Protein AF-A0A534QDC5-F1 (afdb_monomer_lite)

Radius of gyration: 12.92 Å; chains: 1; bounding box: 32×22×35 Å

pLDDT: mean 89.92, std 11.03, range [41.09, 97.5]

Foldseek 3Di:
DVLVVLLVVLVVVLVVLQVVCVVVVHDHDPDSLVSLVSCVVVVNDPPVVSNVSSVSVVVSVVSVVVVVVPD

Sequence (71 aa):
MVLRALYVAAQAAVDLAMHLGADAGLAPPATYQEAFRRLADGGLLERDLSERLAAWTGFRNVLAHCYATVN

Secondary structure (DSSP, 8-state):
-HHHHHHHHHHHHHHHHHHHHHHTTPPPPSSHHHHHHHHHHTTSS-HHHHHHHHHHHHHHHHHHHHHHH--

Structure (mmCIF, N/CA/C/O backbone):
data_AF-A0A534QDC5-F1
#
_entry.id   AF-A0A534QDC5-F1
#
loop_
_atom_site.group_PDB
_atom_site.id
_atom_site.type_symbol
_atom_site.label_atom_id
_atom_site.label_alt_id
_atom_site.label_comp_id
_atom_site.label_asym_id
_atom_site.label_entity_id
_atom_site.label_seq_id
_atom_site.pdbx_PDB_ins_code
_atom_site.Cartn_x
_atom_site.Cartn_y
_atom_site.Cartn_z
_atom_site.occupancy
_atom_site.B_iso_or_equiv
_atom_site.auth_seq_id
_atom_site.auth_comp_id
_atom_site.auth_asym_id
_atom_site.auth_atom_id
_atom_site.pdbx_PDB_model_num
ATOM 1 N N . MET A 1 1 ? 5.426 -1.028 -22.824 1.00 74.00 1 MET A N 1
ATOM 2 C CA . MET A 1 1 ? 4.107 -0.393 -22.590 1.00 74.00 1 MET A CA 1
ATOM 3 C C . MET A 1 1 ? 3.399 -0.991 -21.368 1.00 74.00 1 MET A C 1
ATOM 5 O O . MET A 1 1 ? 3.156 -0.249 -20.429 1.00 74.00 1 MET A O 1
ATOM 9 N N . VAL A 1 2 ? 3.163 -2.311 -21.308 1.00 86.12 2 VAL A N 1
ATOM 10 C CA . VAL A 1 2 ? 2.409 -2.971 -20.210 1.00 86.12 2 VAL A CA 1
ATOM 11 C C . VAL A 1 2 ? 3.070 -2.867 -18.826 1.00 86.12 2 VAL A C 1
ATOM 13 O O . VAL A 1 2 ? 2.412 -2.473 -17.869 1.00 86.12 2 VAL A O 1
ATOM 16 N N . LEU A 1 3 ? 4.372 -3.149 -18.705 1.00 87.50 3 LEU A N 1
ATOM 17 C CA . LEU A 1 3 ? 5.070 -3.111 -17.407 1.00 87.50 3 LEU A CA 1
ATOM 18 C C . LEU A 1 3 ? 5.025 -1.713 -16.746 1.00 87.50 3 LEU A C 1
ATOM 20 O O . LEU A 1 3 ? 4.928 -1.604 -15.527 1.00 87.50 3 LEU A O 1
ATOM 24 N N . ARG A 1 4 ? 5.004 -0.636 -17.544 1.00 88.00 4 ARG A N 1
ATOM 25 C CA . ARG A 1 4 ? 4.948 0.754 -17.064 1.00 88.00 4 ARG A CA 1
ATOM 26 C C . ARG A 1 4 ? 3.554 1.064 -16.547 1.00 88.00 4 ARG A C 1
ATOM 28 O O . ARG A 1 4 ? 3.428 1.716 -15.522 1.00 88.00 4 ARG A O 1
ATOM 35 N N . ALA A 1 5 ? 2.524 0.573 -17.235 1.00 91.38 5 ALA A N 1
ATOM 36 C CA . ALA A 1 5 ? 1.147 0.699 -16.778 1.00 91.38 5 ALA A CA 1
ATOM 37 C C . ALA A 1 5 ? 0.938 -0.016 -15.433 1.00 91.38 5 ALA A C 1
ATOM 39 O O . ALA A 1 5 ? 0.331 0.560 -14.538 1.00 91.38 5 ALA A O 1
ATOM 40 N N . LEU A 1 6 ? 1.509 -1.214 -15.254 1.00 91.62 6 LEU A N 1
ATOM 41 C CA . LEU A 1 6 ? 1.460 -1.938 -13.976 1.00 91.62 6 LEU A CA 1
ATOM 42 C C . LEU A 1 6 ? 2.191 -1.191 -12.856 1.00 91.62 6 LEU A C 1
ATOM 44 O O . LEU A 1 6 ? 1.659 -1.073 -11.755 1.00 91.62 6 LEU A O 1
ATOM 48 N N . TYR A 1 7 ? 3.374 -0.638 -13.142 1.00 91.81 7 TYR A N 1
ATOM 49 C CA . TYR A 1 7 ? 4.104 0.188 -12.179 1.00 91.81 7 TYR A CA 1
ATOM 50 C C . TYR A 1 7 ? 3.289 1.417 -11.752 1.00 91.81 7 TYR A C 1
ATOM 52 O O . TYR A 1 7 ? 3.144 1.673 -10.559 1.00 91.81 7 TYR A O 1
ATOM 60 N N . VAL A 1 8 ? 2.716 2.147 -12.716 1.00 93.12 8 VAL A N 1
ATOM 61 C CA . VAL A 1 8 ? 1.889 3.334 -12.446 1.00 93.12 8 VAL A CA 1
ATOM 62 C C . VAL A 1 8 ? 0.635 2.965 -11.654 1.00 93.12 8 VAL A C 1
ATOM 64 O O . VAL A 1 8 ? 0.305 3.663 -10.703 1.00 93.12 8 VAL A O 1
ATOM 67 N N . ALA A 1 9 ? -0.035 1.860 -11.989 1.00 94.00 9 ALA A N 1
ATOM 68 C CA . ALA A 1 9 ? -1.211 1.398 -11.254 1.00 94.00 9 ALA A CA 1
ATOM 69 C C . ALA A 1 9 ? -0.872 1.047 -9.796 1.00 94.00 9 ALA A C 1
ATOM 71 O O . ALA A 1 9 ? -1.590 1.446 -8.881 1.00 94.00 9 ALA A O 1
ATOM 72 N N . ALA A 1 10 ? 0.246 0.352 -9.569 1.00 92.81 10 ALA A N 1
ATOM 73 C CA . ALA A 1 10 ? 0.699 0.025 -8.223 1.00 92.81 10 ALA A CA 1
ATOM 74 C C . ALA A 1 10 ? 1.089 1.279 -7.425 1.00 92.81 10 ALA A C 1
ATOM 76 O O . ALA A 1 10 ? 0.753 1.385 -6.248 1.00 92.81 10 ALA A O 1
ATOM 77 N N . GLN A 1 11 ? 1.760 2.242 -8.065 1.00 93.94 11 GLN A N 1
ATOM 78 C CA . GLN A 1 11 ? 2.101 3.520 -7.442 1.00 93.94 11 GLN A CA 1
ATOM 79 C C . GLN A 1 11 ? 0.841 4.306 -7.056 1.00 93.94 11 GLN A C 1
ATOM 81 O O . GLN A 1 11 ? 0.722 4.724 -5.911 1.00 93.94 11 GLN A O 1
ATOM 86 N N . ALA A 1 12 ? -0.132 4.420 -7.962 1.00 95.88 12 ALA A N 1
ATOM 87 C CA . ALA A 1 12 ? -1.385 5.121 -7.695 1.00 95.88 12 ALA A CA 1
ATOM 88 C C . ALA A 1 12 ? -2.170 4.490 -6.532 1.00 95.88 12 ALA A C 1
ATOM 90 O O . ALA A 1 12 ? -2.739 5.207 -5.713 1.00 95.88 12 ALA A O 1
ATOM 91 N N . ALA A 1 13 ? -2.171 3.157 -6.419 1.00 95.69 13 ALA A N 1
ATOM 92 C CA . ALA A 1 13 ? -2.792 2.470 -5.288 1.00 95.69 13 ALA A CA 1
ATOM 93 C C . ALA A 1 13 ? -2.115 2.820 -3.951 1.00 95.69 13 ALA A C 1
ATOM 95 O O . ALA A 1 13 ? -2.802 3.024 -2.952 1.00 95.69 13 ALA A O 1
ATOM 96 N N . VAL A 1 14 ? -0.780 2.916 -3.930 1.00 95.56 14 VAL A N 1
ATOM 97 C CA . VAL A 1 14 ? -0.018 3.348 -2.746 1.00 95.56 14 VAL A CA 1
ATOM 98 C C . VAL A 1 14 ? -0.335 4.800 -2.393 1.00 95.56 14 VAL A C 1
ATOM 100 O O . VAL A 1 14 ? -0.605 5.092 -1.230 1.00 95.56 14 VAL A O 1
ATOM 103 N N . ASP A 1 15 ? -0.344 5.697 -3.379 1.00 95.81 15 ASP A N 1
ATO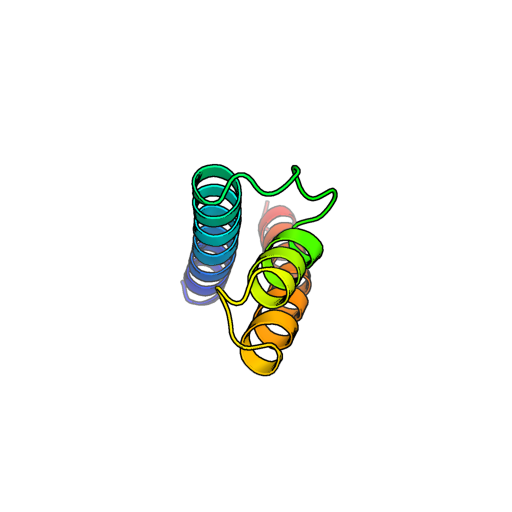M 104 C CA . ASP A 1 15 ? -0.610 7.121 -3.159 1.00 95.81 15 ASP A CA 1
ATOM 105 C C . ASP A 1 15 ? -2.022 7.338 -2.585 1.00 95.81 15 ASP A C 1
ATOM 107 O O . ASP A 1 15 ? -2.196 8.084 -1.620 1.00 95.81 15 ASP A O 1
ATOM 111 N N . LEU A 1 16 ? -3.020 6.614 -3.109 1.00 96.06 16 LEU A N 1
ATOM 112 C CA . LEU A 1 16 ? -4.385 6.611 -2.574 1.00 96.06 16 LEU A CA 1
ATOM 113 C C . LEU A 1 16 ? -4.441 6.085 -1.140 1.00 96.06 16 LEU A C 1
ATOM 115 O O . LEU A 1 16 ? -5.119 6.679 -0.306 1.00 96.06 16 LEU A O 1
ATOM 119 N N . ALA A 1 17 ? -3.728 4.999 -0.836 1.00 96.06 17 ALA A N 1
ATOM 120 C CA . ALA A 1 17 ? -3.726 4.436 0.508 1.00 96.06 17 ALA A CA 1
ATOM 121 C C . ALA A 1 17 ? -3.115 5.398 1.539 1.00 96.06 17 ALA A C 1
ATOM 123 O O . ALA A 1 17 ? -3.647 5.558 2.636 1.00 96.06 17 ALA A O 1
ATOM 124 N N . MET A 1 18 ? -2.026 6.076 1.167 1.00 95.12 18 MET A N 1
ATOM 125 C CA . MET A 1 18 ? -1.387 7.099 1.997 1.00 95.12 18 MET A CA 1
ATOM 126 C C . MET A 1 18 ? -2.304 8.306 2.211 1.00 95.12 18 MET A C 1
ATOM 128 O O . MET A 1 18 ? -2.434 8.784 3.336 1.00 95.12 18 MET A O 1
ATOM 132 N 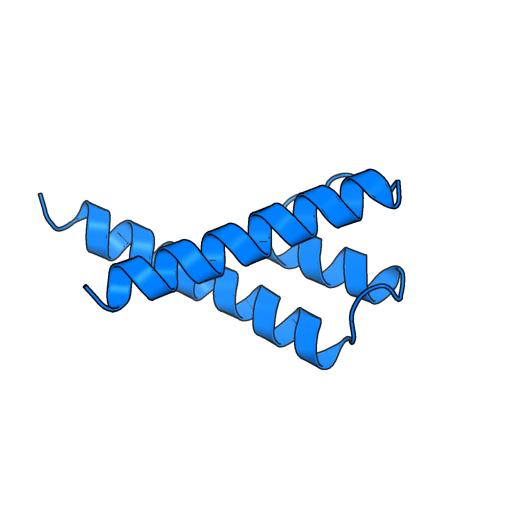N . HIS A 1 19 ? -2.956 8.780 1.146 1.00 95.81 19 HIS A N 1
ATOM 133 C CA . HIS A 1 19 ? -3.887 9.902 1.222 1.00 95.81 19 HIS A CA 1
ATOM 134 C C . HIS A 1 19 ? -5.100 9.578 2.101 1.00 95.81 19 HIS A C 1
ATOM 136 O O . HIS A 1 19 ? -5.414 10.343 3.009 1.00 95.81 19 HIS A O 1
ATOM 142 N N . LEU A 1 20 ? -5.724 8.416 1.890 1.00 95.88 20 LEU A N 1
ATOM 143 C CA . LEU A 1 20 ? -6.870 7.966 2.678 1.00 95.88 20 LEU A CA 1
ATOM 144 C C . LEU A 1 20 ? -6.498 7.753 4.151 1.00 95.88 20 LEU A C 1
ATOM 146 O O . LEU A 1 20 ? -7.264 8.115 5.037 1.00 95.88 20 LEU A O 1
ATOM 150 N N . GLY A 1 21 ? -5.315 7.197 4.425 1.00 95.62 21 GLY A N 1
ATOM 151 C CA . GLY A 1 21 ? -4.834 7.023 5.794 1.00 95.62 21 GLY A CA 1
ATOM 152 C C . GLY A 1 21 ? -4.625 8.356 6.515 1.00 95.62 21 GLY A C 1
ATOM 153 O O . GLY A 1 21 ? -4.974 8.472 7.688 1.00 95.62 21 GLY A O 1
ATOM 154 N N . ALA A 1 22 ? -4.107 9.367 5.812 1.00 94.81 22 ALA A N 1
ATOM 155 C CA . ALA A 1 22 ? -3.954 10.714 6.354 1.00 94.81 22 ALA A CA 1
ATOM 156 C C . ALA A 1 22 ? -5.310 11.389 6.620 1.00 94.81 22 ALA A C 1
ATOM 158 O O . ALA A 1 22 ? -5.487 11.983 7.682 1.00 94.81 22 ALA A O 1
ATOM 159 N N . ASP A 1 23 ? -6.266 11.259 5.696 1.00 96.19 23 ASP A N 1
ATOM 160 C CA . ASP A 1 23 ? -7.627 11.792 5.847 1.00 96.19 23 ASP A CA 1
ATOM 161 C C . ASP A 1 23 ? -8.364 11.148 7.035 1.00 96.19 23 ASP A C 1
ATOM 163 O O . ASP A 1 23 ? -9.010 11.825 7.831 1.00 96.19 23 ASP A O 1
ATOM 167 N N . ALA A 1 24 ? -8.157 9.845 7.239 1.00 94.06 24 ALA A N 1
ATOM 168 C CA . ALA A 1 24 ? -8.689 9.095 8.373 1.00 94.06 24 ALA A CA 1
ATOM 169 C C . ALA A 1 24 ? -7.941 9.329 9.704 1.00 94.06 24 ALA A C 1
ATOM 171 O O . ALA A 1 24 ? -8.274 8.701 10.711 1.00 94.06 24 ALA A O 1
ATOM 172 N N . GLY A 1 25 ? -6.919 10.194 9.736 1.00 94.38 25 GLY A N 1
ATOM 173 C CA . GLY A 1 25 ? -6.146 10.493 10.946 1.00 94.38 25 GLY A CA 1
ATOM 174 C C . GLY A 1 25 ? -5.297 9.323 11.458 1.00 94.38 25 GLY A C 1
ATOM 175 O O . GLY A 1 25 ? -4.920 9.298 12.632 1.00 94.38 25 GLY A O 1
ATOM 176 N N . LEU A 1 26 ? -4.994 8.341 10.603 1.00 93.31 26 LEU A N 1
ATOM 177 C CA . LEU A 1 26 ? -4.128 7.226 10.963 1.00 93.31 26 LEU A CA 1
ATOM 178 C C . LEU A 1 26 ? -2.688 7.718 11.109 1.00 93.31 26 LEU A C 1
ATOM 180 O O . LEU A 1 26 ? -2.220 8.592 10.377 1.00 93.31 26 LEU A O 1
ATOM 184 N N . ALA A 1 27 ? -1.948 7.113 12.037 1.00 90.81 27 ALA A N 1
ATOM 185 C CA . ALA A 1 27 ? -0.523 7.382 12.152 1.00 90.81 27 ALA A CA 1
ATOM 186 C C . ALA A 1 27 ? 0.185 7.093 10.808 1.00 90.81 27 ALA A C 1
ATOM 188 O O . ALA A 1 27 ? -0.223 6.175 10.080 1.00 90.81 27 ALA A O 1
ATOM 189 N N . PRO A 1 28 ? 1.278 7.805 10.485 1.00 89.94 28 PRO A N 1
ATOM 190 C CA . PRO A 1 28 ? 2.018 7.576 9.250 1.00 89.94 28 PRO A CA 1
ATOM 191 C C . PRO A 1 28 ? 2.616 6.156 9.237 1.00 89.94 28 PRO A C 1
ATOM 193 O O . PRO A 1 28 ? 3.214 5.741 10.239 1.00 89.94 28 PRO A O 1
ATOM 196 N N . PRO A 1 29 ? 2.427 5.378 8.157 1.00 92.50 29 PRO A N 1
ATOM 197 C CA . PRO A 1 29 ? 2.993 4.038 8.035 1.00 92.50 29 PRO A CA 1
ATOM 198 C C . PRO A 1 29 ? 4.505 4.099 7.773 1.00 92.50 29 PRO A C 1
ATOM 200 O O . PRO A 1 29 ? 4.989 5.033 7.134 1.00 92.50 29 PRO A O 1
ATOM 203 N N . ALA A 1 30 ? 5.258 3.092 8.227 1.00 92.44 30 ALA A N 1
ATOM 204 C CA . ALA A 1 30 ? 6.698 3.009 7.970 1.00 92.44 30 ALA A CA 1
ATOM 205 C C . ALA A 1 30 ? 7.013 2.418 6.586 1.00 92.44 30 ALA A C 1
ATOM 207 O O . ALA A 1 30 ? 8.106 2.609 6.052 1.00 92.44 30 ALA A O 1
ATOM 208 N N . THR A 1 31 ? 6.060 1.690 5.998 1.00 94.00 31 THR A N 1
ATOM 209 C CA . THR A 1 31 ? 6.194 1.044 4.687 1.00 94.00 31 THR A CA 1
ATOM 210 C C . THR A 1 31 ? 4.905 1.157 3.875 1.00 94.00 31 THR A C 1
ATOM 212 O O . THR A 1 31 ? 3.821 1.345 4.426 1.00 94.00 31 THR A O 1
ATOM 215 N N . TYR A 1 32 ? 4.992 0.988 2.554 1.00 93.19 32 TYR A N 1
ATOM 216 C CA . TYR A 1 32 ? 3.803 0.989 1.697 1.00 93.19 32 TYR A CA 1
ATOM 217 C C . TYR A 1 32 ? 2.863 -0.186 1.990 1.00 93.19 32 TYR A C 1
ATOM 219 O O . TYR A 1 32 ? 1.650 -0.021 1.931 1.00 93.19 32 TYR A O 1
ATOM 227 N N . GLN A 1 33 ? 3.397 -1.357 2.356 1.00 94.81 33 GLN A N 1
ATOM 228 C CA . GLN A 1 33 ? 2.589 -2.493 2.814 1.00 94.81 33 GLN A CA 1
ATOM 229 C C . GLN A 1 33 ? 1.767 -2.121 4.046 1.00 94.81 33 GLN A C 1
ATOM 231 O O . GLN A 1 33 ? 0.586 -2.448 4.150 1.00 94.81 33 GLN A O 1
ATOM 236 N N . GLU A 1 34 ? 2.406 -1.430 4.986 1.00 95.69 34 GLU A N 1
ATOM 237 C CA . GLU A 1 34 ? 1.775 -1.027 6.231 1.00 95.69 34 GLU A CA 1
ATOM 238 C C . GLU A 1 34 ? 0.656 -0.006 6.013 1.00 95.69 34 GLU A C 1
ATOM 240 O O . GLU A 1 34 ? -0.335 -0.055 6.736 1.00 95.69 34 GLU A O 1
ATOM 245 N N . ALA A 1 35 ? 0.744 0.846 4.985 1.00 96.12 35 ALA A N 1
ATOM 246 C CA . ALA A 1 35 ? -0.346 1.749 4.615 1.00 96.12 35 ALA A CA 1
ATOM 247 C C . ALA A 1 35 ? -1.658 0.981 4.368 1.00 96.12 35 ALA A C 1
ATOM 249 O O . ALA A 1 35 ? -2.685 1.305 4.960 1.00 96.12 35 ALA A O 1
ATOM 250 N N . PHE A 1 36 ? -1.620 -0.097 3.576 1.00 97.06 36 PHE A N 1
ATOM 251 C CA . PHE A 1 36 ? -2.804 -0.923 3.308 1.00 97.06 36 PHE A CA 1
ATOM 252 C C . PHE A 1 36 ? -3.299 -1.666 4.549 1.00 97.06 36 PHE A C 1
ATOM 254 O O . PHE A 1 36 ? -4.510 -1.770 4.764 1.00 97.06 36 PHE A O 1
ATOM 261 N N . ARG A 1 37 ? -2.385 -2.181 5.380 1.00 95.88 37 ARG A N 1
ATOM 262 C CA . ARG A 1 37 ? -2.753 -2.899 6.612 1.00 95.88 37 ARG A CA 1
ATOM 263 C C . ARG A 1 37 ? -3.446 -1.987 7.612 1.00 95.88 37 ARG A C 1
ATOM 265 O O . ARG A 1 37 ? -4.488 -2.358 8.139 1.00 95.88 37 ARG A O 1
ATOM 272 N N . ARG A 1 38 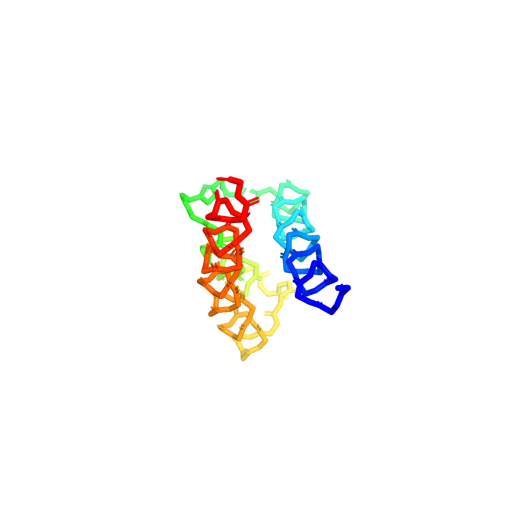? -2.944 -0.762 7.783 1.00 95.44 38 ARG A N 1
ATOM 273 C CA . ARG A 1 38 ? -3.564 0.244 8.654 1.00 95.44 38 ARG A CA 1
ATOM 274 C C . ARG A 1 38 ? -4.959 0.642 8.180 1.00 95.44 38 ARG A C 1
ATOM 276 O O . ARG A 1 38 ? -5.843 0.815 9.011 1.00 95.44 38 ARG A O 1
ATOM 283 N N . LEU A 1 39 ? -5.191 0.718 6.867 1.00 96.50 39 LEU A N 1
ATOM 284 C CA . LEU A 1 39 ? -6.541 0.925 6.332 1.00 96.50 39 LEU A CA 1
ATOM 285 C C . LEU A 1 39 ? -7.484 -0.236 6.670 1.00 96.50 39 LEU A C 1
ATOM 287 O O . LEU A 1 39 ? -8.641 0.004 7.002 1.00 96.50 39 LEU A O 1
ATOM 291 N N . ALA A 1 40 ? -7.001 -1.480 6.627 1.00 97.06 40 ALA A N 1
ATOM 292 C CA . ALA A 1 40 ? -7.806 -2.632 7.028 1.00 97.06 40 ALA A CA 1
ATOM 293 C C . ALA A 1 40 ? -8.082 -2.671 8.534 1.00 97.06 40 ALA A C 1
ATOM 295 O O . ALA A 1 40 ? -9.197 -2.984 8.945 1.00 97.06 40 ALA A O 1
ATOM 296 N N . ASP A 1 41 ? -7.098 -2.312 9.356 1.00 95.06 41 ASP A N 1
ATOM 297 C CA . ASP A 1 41 ? -7.273 -2.214 10.806 1.00 95.06 41 ASP A CA 1
ATOM 298 C C . ASP A 1 41 ? -8.250 -1.087 11.186 1.00 95.06 41 ASP A C 1
ATOM 300 O O . ASP A 1 41 ? -9.019 -1.234 12.133 1.00 95.06 41 ASP A O 1
ATOM 304 N N . GLY A 1 42 ? -8.284 -0.000 10.405 1.00 92.69 42 GLY A N 1
ATOM 305 C CA . GLY A 1 42 ? -9.276 1.074 10.512 1.00 92.69 42 GLY A CA 1
ATOM 306 C C . GLY A 1 42 ? -10.644 0.758 9.893 1.00 92.69 42 GLY A C 1
ATOM 307 O O . GLY A 1 42 ? -11.520 1.618 9.902 1.00 92.69 42 GLY A O 1
ATOM 308 N N . GLY A 1 43 ? -10.842 -0.441 9.329 1.00 94.69 43 GLY A N 1
ATOM 309 C CA . GLY A 1 43 ? -12.101 -0.851 8.693 1.00 94.69 43 GLY A CA 1
ATOM 310 C C . GLY A 1 43 ? -12.410 -0.162 7.356 1.00 94.69 43 GLY A C 1
ATOM 311 O O . GLY A 1 43 ? -13.520 -0.291 6.849 1.00 94.69 43 GLY A O 1
ATOM 312 N N . LEU A 1 44 ? -11.445 0.554 6.774 1.00 95.19 44 LEU A N 1
ATOM 313 C CA . LEU A 1 44 ? -11.576 1.283 5.504 1.00 95.19 44 LEU A CA 1
ATOM 314 C C . LEU A 1 44 ? -11.306 0.398 4.281 1.00 95.19 44 LEU A C 1
ATOM 316 O O . LEU A 1 44 ? -11.627 0.772 3.155 1.00 95.19 44 LEU A O 1
ATOM 320 N N . LEU A 1 45 ? -10.688 -0.763 4.493 1.00 95.50 45 LEU A N 1
ATOM 321 C CA . LEU A 1 45 ? -10.345 -1.717 3.448 1.00 95.50 45 LEU A CA 1
ATOM 322 C C . LEU A 1 45 ? -10.595 -3.142 3.945 1.00 95.50 45 LEU A C 1
ATOM 324 O O . LEU A 1 45 ? -10.284 -3.476 5.086 1.00 95.50 45 LEU A O 1
ATOM 328 N N . GLU A 1 46 ? -11.118 -4.014 3.089 1.00 97.50 46 GLU A N 1
ATOM 329 C CA . GLU A 1 46 ? -11.229 -5.429 3.441 1.00 97.50 46 GLU A CA 1
ATOM 330 C C . GLU A 1 46 ? -9.842 -6.055 3.633 1.00 97.50 46 GLU A C 1
ATOM 332 O O . GLU A 1 46 ? -8.898 -5.768 2.891 1.00 97.50 46 GLU A O 1
ATOM 337 N N . ARG A 1 47 ? -9.716 -6.951 4.619 1.00 96.56 47 ARG A N 1
ATOM 338 C CA . ARG A 1 47 ? -8.425 -7.555 4.980 1.00 96.56 47 ARG A CA 1
ATOM 339 C C . ARG A 1 47 ? -7.804 -8.371 3.841 1.00 96.56 47 ARG A C 1
ATOM 341 O O . ARG A 1 47 ? -6.599 -8.280 3.639 1.00 96.56 47 ARG A O 1
ATOM 348 N N . ASP A 1 48 ? -8.607 -9.115 3.075 1.00 97.31 48 ASP A N 1
ATOM 349 C CA . ASP A 1 48 ? -8.118 -9.864 1.903 1.00 97.31 48 ASP A C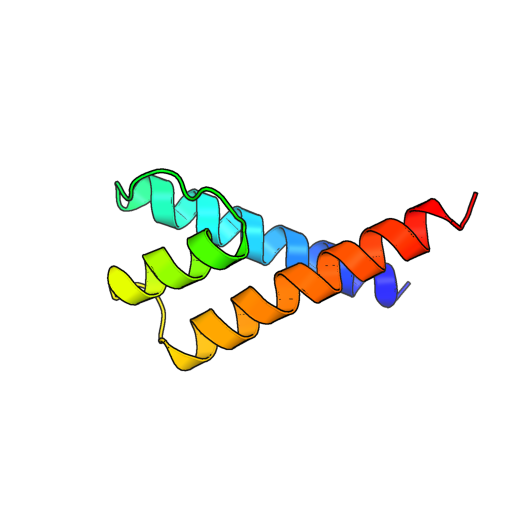A 1
ATOM 350 C C . ASP A 1 48 ? -7.528 -8.926 0.841 1.00 97.31 48 ASP A C 1
ATOM 352 O O . ASP A 1 48 ? -6.393 -9.099 0.388 1.00 97.31 48 ASP A O 1
ATOM 356 N N . LEU A 1 49 ? -8.274 -7.874 0.495 1.00 95.75 49 LEU A N 1
ATOM 357 C CA . LEU A 1 49 ? -7.837 -6.882 -0.480 1.00 95.75 49 LEU A CA 1
ATOM 358 C C . LEU A 1 49 ? -6.575 -6.147 -0.010 1.00 95.75 49 LEU A C 1
ATOM 360 O O . LEU A 1 49 ? -5.656 -5.936 -0.802 1.00 95.75 49 LEU A O 1
ATOM 364 N N . SER A 1 50 ? -6.511 -5.805 1.276 1.00 96.81 50 SER A N 1
ATOM 365 C CA . SER A 1 50 ? -5.346 -5.181 1.903 1.00 96.81 50 SER A CA 1
ATOM 366 C C . SER A 1 50 ? -4.078 -6.010 1.733 1.00 96.81 50 SER A C 1
ATOM 368 O O . SER A 1 50 ? -3.077 -5.495 1.235 1.00 96.81 50 SER A O 1
ATOM 370 N N . GLU A 1 51 ? -4.117 -7.306 2.051 1.00 95.88 51 GLU A N 1
ATOM 371 C CA . GLU A 1 51 ? -2.936 -8.168 1.927 1.00 95.88 51 GLU A CA 1
ATOM 372 C C . GLU A 1 51 ? -2.514 -8.360 0.463 1.00 95.88 51 GLU A C 1
ATOM 374 O O . GLU A 1 51 ? -1.320 -8.361 0.148 1.00 95.88 51 GLU A O 1
ATOM 379 N N . ARG A 1 52 ? -3.473 -8.435 -0.468 1.00 95.56 52 ARG A N 1
ATOM 380 C CA . ARG A 1 52 ? -3.178 -8.513 -1.908 1.00 95.56 52 ARG A CA 1
ATOM 381 C C . ARG A 1 52 ? -2.501 -7.243 -2.429 1.00 95.56 52 ARG A C 1
ATOM 383 O O . ARG A 1 52 ? -1.528 -7.334 -3.181 1.00 95.56 52 ARG A O 1
ATOM 390 N N . LEU A 1 53 ? -2.982 -6.069 -2.020 1.00 95.31 53 LEU A N 1
ATOM 391 C CA . LEU A 1 53 ? -2.392 -4.777 -2.388 1.00 95.31 53 LEU A CA 1
ATOM 392 C C . LEU A 1 53 ? -1.030 -4.561 -1.716 1.00 95.31 53 LEU A C 1
ATOM 394 O O . LEU A 1 53 ? -0.092 -4.092 -2.364 1.00 95.31 53 LEU A O 1
ATOM 398 N N . ALA A 1 54 ? -0.874 -4.995 -0.464 1.00 94.94 54 ALA A N 1
ATOM 399 C CA . ALA A 1 54 ? 0.408 -4.998 0.225 1.00 94.94 54 ALA A CA 1
ATOM 400 C C . ALA A 1 54 ? 1.439 -5.856 -0.528 1.00 94.94 54 ALA A C 1
ATOM 402 O O . ALA A 1 54 ? 2.552 -5.390 -0.778 1.00 94.94 54 ALA A O 1
ATOM 403 N N . ALA A 1 55 ? 1.077 -7.059 -0.987 1.00 92.69 55 ALA A N 1
ATOM 404 C CA . ALA A 1 55 ? 1.966 -7.893 -1.802 1.00 92.69 55 ALA A CA 1
ATOM 405 C C . ALA A 1 55 ? 2.359 -7.209 -3.130 1.00 92.69 55 ALA A C 1
ATOM 407 O O . ALA A 1 55 ? 3.511 -7.288 -3.569 1.00 92.69 55 ALA A O 1
ATOM 408 N N . TRP A 1 56 ? 1.431 -6.464 -3.736 1.00 91.19 56 TRP A N 1
ATOM 409 C CA . TRP A 1 56 ? 1.660 -5.698 -4.965 1.00 91.19 56 TRP A CA 1
ATOM 410 C C . TRP A 1 56 ? 2.734 -4.609 -4.834 1.00 91.19 56 TRP A C 1
ATOM 412 O O . TRP A 1 56 ? 3.426 -4.306 -5.808 1.00 91.19 56 TRP A O 1
ATOM 422 N N . THR A 1 57 ? 2.956 -4.064 -3.637 1.00 90.62 57 THR A N 1
ATOM 423 C CA . THR A 1 57 ? 4.042 -3.090 -3.411 1.00 90.62 57 THR A CA 1
ATOM 424 C C . THR A 1 57 ? 5.437 -3.695 -3.626 1.00 90.62 57 THR A C 1
ATOM 426 O O . THR A 1 57 ? 6.341 -3.012 -4.110 1.00 90.62 57 THR A O 1
ATOM 429 N N . GLY A 1 58 ? 5.615 -4.995 -3.352 1.00 87.19 58 GLY A N 1
ATOM 430 C CA . GLY A 1 58 ? 6.856 -5.713 -3.654 1.00 87.19 58 GLY A CA 1
ATOM 431 C C . GLY A 1 58 ? 7.074 -5.854 -5.160 1.00 87.19 58 GLY A C 1
ATOM 432 O O . GLY A 1 58 ? 8.165 -5.589 -5.664 1.00 87.19 58 GLY A O 1
ATOM 433 N N . PHE A 1 59 ? 6.007 -6.170 -5.899 1.00 87.31 59 PHE A N 1
ATOM 434 C CA . PHE A 1 59 ? 6.032 -6.223 -7.361 1.00 87.31 59 PHE A CA 1
ATOM 435 C C . PHE A 1 59 ? 6.362 -4.857 -7.983 1.00 87.31 59 PHE A C 1
ATOM 437 O O . PHE A 1 59 ? 7.181 -4.778 -8.897 1.00 87.31 59 PHE A O 1
ATOM 444 N N . ARG A 1 60 ? 5.817 -3.764 -7.433 1.00 90.19 60 ARG A N 1
ATOM 445 C CA . ARG A 1 60 ? 6.164 -2.388 -7.827 1.00 90.19 60 ARG A CA 1
ATOM 446 C C . ARG A 1 60 ? 7.665 -2.111 -7.720 1.00 90.19 60 A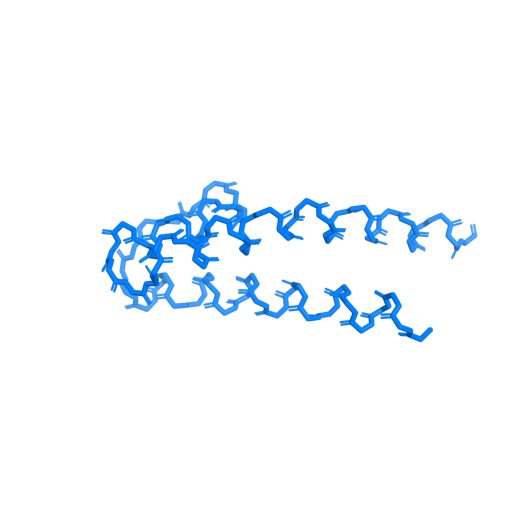RG A C 1
ATOM 448 O O . ARG A 1 60 ? 8.216 -1.489 -8.625 1.00 90.19 60 ARG A O 1
ATOM 455 N N . ASN A 1 61 ? 8.333 -2.582 -6.663 1.00 85.69 61 ASN A N 1
ATOM 456 C CA . ASN A 1 61 ? 9.783 -2.408 -6.506 1.00 85.69 61 ASN A CA 1
ATOM 457 C C . ASN A 1 61 ? 10.573 -3.199 -7.554 1.00 85.69 61 ASN A C 1
ATOM 459 O O . ASN A 1 61 ? 11.498 -2.654 -8.152 1.00 85.69 61 ASN A O 1
ATOM 463 N N . VAL A 1 62 ? 10.171 -4.440 -7.846 1.00 87.25 62 VAL A N 1
ATOM 464 C CA . VAL A 1 62 ? 10.781 -5.231 -8.928 1.00 87.25 62 VAL A CA 1
ATOM 465 C C . VAL A 1 62 ? 10.649 -4.503 -10.266 1.00 87.25 62 VAL A C 1
ATOM 467 O O . VAL A 1 62 ? 11.643 -4.332 -10.967 1.00 87.25 62 VAL A O 1
ATOM 470 N N . LEU A 1 63 ? 9.454 -3.999 -10.592 1.00 86.31 63 LEU A N 1
ATOM 471 C CA . LEU A 1 63 ? 9.232 -3.236 -11.820 1.00 86.31 63 LEU A CA 1
ATOM 472 C C . LEU A 1 63 ? 10.103 -1.976 -11.878 1.00 86.31 63 LEU A C 1
ATOM 474 O O . LEU A 1 63 ? 10.708 -1.717 -12.915 1.00 86.31 63 LEU A O 1
ATOM 478 N N . ALA A 1 64 ? 10.206 -1.222 -10.780 1.00 83.50 64 ALA A N 1
ATOM 479 C CA . ALA A 1 64 ? 11.047 -0.027 -10.706 1.00 83.50 64 ALA A CA 1
ATOM 480 C C . ALA A 1 64 ? 12.516 -0.342 -11.021 1.00 83.50 64 ALA A C 1
ATOM 482 O O . ALA A 1 64 ? 13.142 0.359 -11.815 1.00 83.50 64 ALA A O 1
ATOM 483 N N . HIS A 1 65 ? 13.050 -1.419 -10.440 1.00 81.31 65 HIS A N 1
ATOM 484 C CA . HIS A 1 65 ? 14.429 -1.839 -10.675 1.00 81.31 65 HIS A CA 1
ATOM 485 C C . HIS A 1 65 ? 14.642 -2.372 -12.093 1.00 81.31 65 HIS A C 1
ATOM 487 O O . HIS A 1 65 ? 15.621 -1.989 -12.726 1.00 81.31 65 HIS A O 1
ATOM 493 N N . CYS A 1 66 ? 13.712 -3.165 -12.638 1.00 75.19 66 CYS A N 1
ATOM 494 C CA . CYS A 1 66 ? 13.776 -3.602 -14.035 1.00 75.19 66 CYS A CA 1
ATOM 495 C C . CYS A 1 66 ? 13.782 -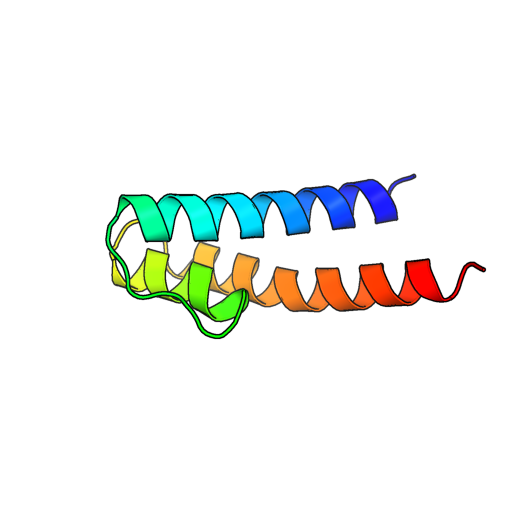2.415 -15.006 1.00 75.19 66 CYS A C 1
ATOM 497 O O . CYS A 1 66 ? 14.490 -2.454 -16.006 1.00 75.19 66 CYS A O 1
ATOM 499 N N . TYR A 1 67 ? 13.031 -1.350 -14.707 1.00 60.44 67 TYR A N 1
ATOM 500 C CA . TYR A 1 67 ? 13.083 -0.106 -15.474 1.00 60.44 67 TYR A CA 1
ATOM 501 C C . TYR A 1 67 ? 14.403 0.645 -15.307 1.00 60.44 67 TYR A C 1
ATOM 503 O O . TYR A 1 67 ? 14.913 1.169 -16.290 1.00 60.44 67 TYR A O 1
ATOM 511 N N . ALA A 1 68 ? 14.973 0.671 -14.101 1.00 60.25 68 ALA A N 1
ATOM 512 C CA . ALA A 1 68 ? 16.259 1.315 -13.842 1.00 60.25 68 ALA A CA 1
ATOM 513 C C . ALA A 1 68 ? 17.439 0.618 -14.546 1.00 60.25 68 ALA A C 1
ATOM 515 O O . ALA A 1 68 ? 18.441 1.268 -14.820 1.00 60.25 68 ALA A O 1
ATOM 516 N N . THR A 1 69 ? 17.332 -0.684 -14.848 1.00 57.12 69 THR A N 1
ATOM 517 C CA . THR A 1 69 ? 18.343 -1.437 -15.618 1.00 57.12 69 THR A CA 1
ATOM 518 C C . THR A 1 69 ? 18.246 -1.203 -17.129 1.00 57.12 69 THR A C 1
ATOM 520 O O . THR A 1 69 ? 19.202 -1.480 -17.846 1.00 57.12 69 THR A O 1
ATOM 523 N N . VAL A 1 70 ? 17.124 -0.683 -17.639 1.00 52.16 70 VAL A N 1
ATOM 524 C CA . VAL A 1 70 ? 17.022 -0.248 -19.041 1.00 52.16 70 VAL A CA 1
ATOM 525 C C . VAL A 1 70 ? 17.564 1.178 -19.138 1.00 52.16 70 VAL A C 1
ATOM 527 O O . VAL A 1 70 ? 16.810 2.133 -19.317 1.00 52.16 70 VAL A O 1
ATOM 530 N N . ASN A 1 71 ? 18.874 1.315 -18.953 1.00 41.09 71 ASN A N 1
ATOM 531 C CA . ASN A 1 71 ? 19.642 2.491 -19.343 1.00 41.09 71 ASN A CA 1
ATOM 532 C C . ASN A 1 71 ? 21.063 2.065 -19.714 1.00 41.09 71 ASN A C 1
ATOM 534 O O . ASN A 1 71 ? 21.770 1.563 -18.812 1.00 41.09 71 ASN A O 1
#